Protein AF-A0A4Q2YIV8-F1 (afdb_monomer_lite)

Radius of gyration: 26.22 Å; chains: 1; bounding box: 53×19×92 Å

Structure (mmCIF, N/CA/C/O backbone):
data_AF-A0A4Q2YIV8-F1
#
_entry.id   AF-A0A4Q2YIV8-F1
#
loop_
_atom_site.group_PDB
_atom_site.id
_atom_site.type_symbol
_atom_site.label_atom_id
_atom_site.label_alt_id
_atom_site.label_comp_id
_atom_site.label_asym_id
_atom_site.label_entity_id
_atom_site.label_seq_id
_atom_site.pdbx_PDB_ins_code
_atom_site.Cartn_x
_atom_site.Cartn_y
_atom_site.Cartn_z
_atom_site.occupancy
_atom_site.B_iso_or_equiv
_atom_site.auth_seq_id
_atom_site.auth_comp_id
_atom_site.auth_asym_id
_atom_site.auth_atom_id
_atom_site.pdbx_PDB_model_num
ATOM 1 N N . MET A 1 1 ? 29.716 -1.706 -57.057 1.00 40.59 1 MET A N 1
ATOM 2 C CA . MET A 1 1 ? 29.479 -2.675 -55.965 1.00 40.59 1 MET A CA 1
ATOM 3 C C . MET A 1 1 ? 28.881 -1.911 -54.793 1.00 40.59 1 MET A C 1
ATOM 5 O O . MET A 1 1 ? 29.616 -1.246 -54.079 1.00 40.59 1 MET A O 1
ATOM 9 N N . ASN A 1 2 ? 27.553 -1.918 -54.656 1.00 43.56 2 ASN A N 1
ATOM 10 C CA . ASN A 1 2 ? 26.864 -1.261 -53.544 1.00 43.56 2 ASN A CA 1
ATOM 11 C C . ASN A 1 2 ? 26.852 -2.217 -52.352 1.00 43.56 2 ASN A C 1
ATOM 13 O O . ASN A 1 2 ? 26.088 -3.179 -52.341 1.00 43.56 2 ASN A O 1
ATOM 17 N N . ALA A 1 3 ? 27.709 -1.965 -51.366 1.00 49.66 3 ALA A N 1
ATOM 18 C CA . ALA A 1 3 ? 27.606 -2.606 -50.065 1.00 49.66 3 ALA A CA 1
ATOM 19 C C . ALA A 1 3 ? 26.386 -2.009 -49.349 1.00 49.66 3 ALA A C 1
ATOM 21 O O . A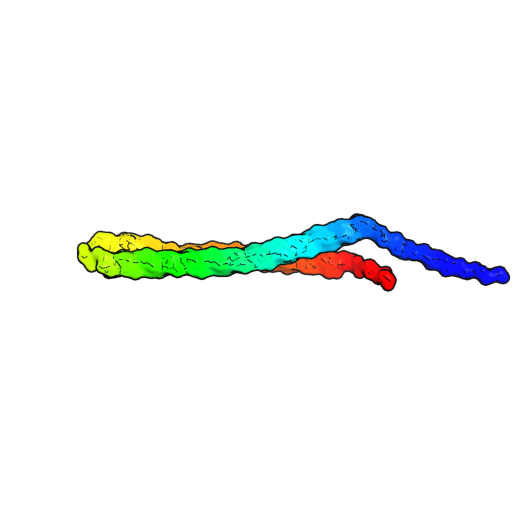LA A 1 3 ? 26.479 -0.971 -48.697 1.00 49.66 3 ALA A O 1
ATOM 22 N N . SER A 1 4 ? 25.216 -2.627 -49.518 1.00 50.97 4 SER A N 1
ATOM 23 C CA . SER A 1 4 ? 24.075 -2.356 -48.651 1.00 50.97 4 SER A CA 1
ATOM 24 C C . SER A 1 4 ? 24.472 -2.766 -47.236 1.00 50.97 4 SER A C 1
ATOM 26 O O . SER A 1 4 ? 24.599 -3.956 -46.942 1.00 50.97 4 SER A O 1
ATOM 28 N N . ILE A 1 5 ? 24.712 -1.780 -46.376 1.00 55.81 5 ILE A N 1
ATOM 29 C CA . ILE A 1 5 ? 24.863 -1.980 -44.939 1.00 55.81 5 ILE A CA 1
ATOM 30 C C . ILE A 1 5 ? 23.518 -2.519 -44.457 1.00 55.81 5 ILE A C 1
ATOM 32 O O . ILE A 1 5 ? 22.558 -1.773 -44.285 1.00 55.81 5 ILE A O 1
ATOM 36 N N . ILE A 1 6 ? 23.434 -3.839 -44.306 1.00 56.09 6 ILE A N 1
ATOM 37 C CA . ILE A 1 6 ? 22.348 -4.490 -43.589 1.00 56.09 6 ILE A CA 1
ATOM 38 C C . ILE A 1 6 ? 22.560 -4.081 -42.135 1.00 56.09 6 ILE A C 1
ATOM 40 O O . ILE A 1 6 ? 23.388 -4.658 -41.431 1.00 56.09 6 ILE A O 1
ATOM 44 N N . THR A 1 7 ? 21.871 -3.029 -41.699 1.00 50.78 7 THR A N 1
ATOM 45 C CA . THR A 1 7 ? 21.707 -2.725 -40.280 1.00 50.78 7 THR A CA 1
ATOM 46 C C . THR A 1 7 ? 21.182 -4.002 -39.631 1.00 50.78 7 THR A C 1
ATOM 48 O O . THR A 1 7 ? 20.105 -4.464 -40.018 1.00 50.78 7 THR A O 1
ATOM 51 N N . PRO A 1 8 ? 21.914 -4.639 -38.698 1.00 49.00 8 PRO A N 1
ATOM 52 C CA . PRO A 1 8 ? 21.370 -5.802 -38.029 1.00 49.00 8 PRO A CA 1
ATOM 53 C C . PRO A 1 8 ? 20.126 -5.322 -37.292 1.00 49.00 8 PRO A C 1
ATOM 55 O O . PRO A 1 8 ? 20.211 -4.427 -36.449 1.00 49.00 8 PRO A O 1
ATOM 58 N N . ALA A 1 9 ? 18.969 -5.885 -37.652 1.00 53.00 9 ALA A N 1
ATOM 59 C CA . ALA A 1 9 ? 17.739 -5.722 -36.899 1.00 53.00 9 ALA A CA 1
ATOM 60 C C . ALA A 1 9 ? 18.098 -5.930 -35.427 1.00 53.00 9 ALA A C 1
ATOM 62 O O . ALA A 1 9 ? 18.569 -7.007 -35.050 1.00 53.00 9 ALA A O 1
ATOM 63 N N . ARG A 1 10 ? 17.994 -4.859 -34.632 1.00 52.34 10 ARG A N 1
ATOM 64 C CA . ARG A 1 10 ? 18.293 -4.854 -33.201 1.00 52.34 10 ARG A CA 1
ATOM 65 C C . ARG A 1 10 ? 17.489 -5.998 -32.599 1.00 52.34 10 ARG A C 1
ATOM 67 O O . ARG A 1 10 ? 16.272 -5.884 -32.492 1.00 52.34 10 ARG A O 1
ATOM 74 N N . LYS A 1 11 ? 18.144 -7.130 -32.310 1.00 54.72 11 LYS A N 1
ATOM 75 C CA . LYS A 1 11 ? 17.476 -8.316 -31.766 1.00 54.72 11 LYS A CA 1
ATOM 76 C C . LYS A 1 11 ? 16.685 -7.848 -30.551 1.00 54.72 11 LYS A C 1
ATOM 78 O O . LYS A 1 11 ? 17.267 -7.241 -29.655 1.00 54.72 11 LYS A O 1
ATOM 83 N N . ALA A 1 12 ? 15.371 -8.067 -30.565 1.00 59.25 12 ALA A N 1
ATOM 84 C CA . ALA A 1 12 ? 14.539 -7.863 -29.392 1.00 59.25 12 ALA A CA 1
ATOM 85 C C . ALA A 1 12 ? 15.171 -8.679 -28.262 1.00 59.25 12 ALA A C 1
ATOM 87 O O . ALA A 1 12 ? 15.236 -9.903 -28.353 1.00 59.25 12 ALA A O 1
ATOM 88 N N . ASP A 1 13 ? 15.752 -7.996 -27.278 1.00 67.75 13 ASP A 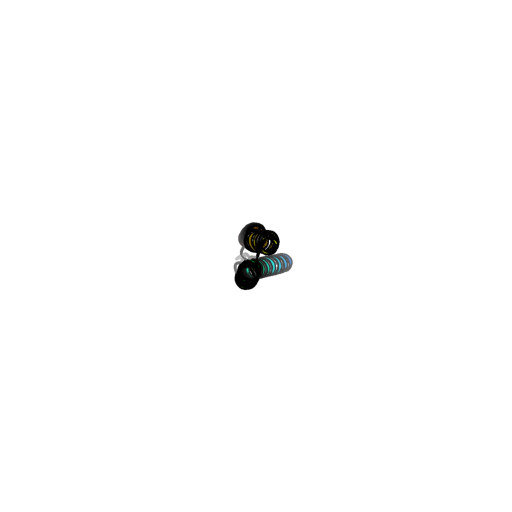N 1
ATOM 89 C CA . ASP A 1 13 ? 16.520 -8.642 -26.225 1.00 67.75 13 ASP A CA 1
ATOM 90 C C . ASP A 1 13 ? 15.511 -9.232 -25.225 1.00 67.75 13 ASP A C 1
ATOM 92 O O . ASP A 1 13 ? 14.850 -8.475 -24.503 1.00 67.75 13 ASP A O 1
ATOM 96 N N . PRO A 1 14 ? 15.312 -10.563 -25.182 1.00 75.00 14 PRO A N 1
ATOM 97 C CA . PRO A 1 14 ? 14.226 -11.171 -24.408 1.00 75.00 14 PRO A CA 1
ATOM 98 C C . PRO A 1 14 ? 14.357 -10.900 -22.900 1.00 75.00 14 PRO A C 1
ATOM 100 O O . PRO A 1 14 ? 13.370 -10.942 -22.159 1.00 75.00 14 PRO A O 1
ATOM 103 N N . GLU A 1 15 ? 15.572 -10.591 -22.448 1.00 80.31 15 GLU A N 1
ATOM 104 C CA . GLU A 1 15 ? 15.888 -10.209 -21.077 1.00 80.31 15 GLU A CA 1
ATOM 105 C C . GLU A 1 15 ? 15.393 -8.791 -20.736 1.00 80.31 15 GLU A C 1
ATOM 107 O O . GLU A 1 15 ? 14.857 -8.566 -19.647 1.00 80.31 15 GLU A O 1
ATOM 112 N N . LEU A 1 16 ? 15.467 -7.843 -21.679 1.00 76.88 16 LEU A N 1
ATOM 113 C CA . LEU A 1 16 ? 14.918 -6.493 -21.498 1.00 76.88 16 LEU A CA 1
ATOM 114 C C . LEU A 1 16 ? 13.390 -6.528 -21.361 1.00 76.88 16 LEU A C 1
ATOM 116 O O . LEU A 1 16 ? 12.833 -5.860 -20.485 1.00 76.88 16 LEU A O 1
ATOM 120 N N . ASP A 1 17 ? 12.713 -7.362 -22.153 1.00 80.00 17 ASP A N 1
ATOM 121 C CA . ASP A 1 17 ? 11.257 -7.530 -22.079 1.00 80.00 17 ASP A CA 1
ATOM 122 C C . ASP A 1 17 ? 10.809 -8.195 -20.768 1.00 80.00 17 ASP A C 1
ATOM 124 O O . ASP A 1 17 ? 9.780 -7.828 -20.187 1.00 80.00 17 ASP A O 1
ATOM 128 N N . ARG A 1 18 ? 11.585 -9.159 -20.250 1.00 83.50 18 ARG A N 1
ATOM 129 C CA . ARG A 1 18 ? 11.351 -9.738 -18.914 1.00 83.50 18 ARG A CA 1
ATOM 130 C C . ARG A 1 18 ? 11.492 -8.685 -17.817 1.00 83.50 18 ARG A C 1
ATOM 132 O O . ARG A 1 18 ? 10.587 -8.572 -16.988 1.00 83.50 18 ARG A O 1
ATOM 139 N N . ARG A 1 19 ? 12.557 -7.878 -17.849 1.00 83.25 19 ARG A N 1
ATOM 140 C CA . ARG A 1 19 ? 12.786 -6.792 -16.879 1.00 83.25 19 ARG A CA 1
ATOM 141 C C . ARG A 1 19 ? 11.680 -5.740 -16.930 1.00 83.25 19 ARG A C 1
ATOM 143 O O . ARG A 1 19 ? 11.165 -5.356 -15.883 1.00 83.25 19 ARG A O 1
ATOM 150 N N . ARG A 1 20 ? 11.227 -5.338 -18.122 1.00 82.44 20 ARG A N 1
ATOM 151 C CA . ARG A 1 20 ? 10.081 -4.424 -18.275 1.00 82.44 20 ARG A CA 1
ATOM 152 C C . ARG A 1 20 ? 8.809 -4.964 -17.633 1.00 82.44 20 ARG A C 1
ATOM 154 O O . ARG A 1 20 ? 8.162 -4.244 -16.876 1.00 82.44 20 ARG A O 1
ATOM 161 N N . ARG A 1 21 ? 8.455 -6.226 -17.906 1.00 86.44 21 ARG A N 1
ATOM 162 C CA . ARG A 1 21 ? 7.267 -6.862 -17.308 1.00 86.44 21 ARG A CA 1
ATOM 163 C C . ARG A 1 21 ? 7.372 -6.964 -15.788 1.00 86.44 21 ARG A C 1
ATOM 165 O O . ARG A 1 21 ? 6.366 -6.778 -15.110 1.00 86.44 21 ARG A O 1
ATOM 172 N N . PHE A 1 22 ? 8.564 -7.236 -15.259 1.00 89.81 22 PHE A N 1
ATOM 173 C CA . PHE A 1 22 ? 8.809 -7.248 -13.818 1.00 89.81 22 PHE A CA 1
ATOM 174 C C . PHE A 1 22 ? 8.533 -5.877 -13.188 1.00 89.81 22 PHE A C 1
ATOM 176 O O . PHE A 1 22 ? 7.724 -5.784 -12.266 1.00 89.81 22 PHE A O 1
ATOM 183 N N . TRP A 1 23 ? 9.126 -4.807 -13.724 1.00 87.00 23 TRP A N 1
ATOM 184 C CA . TRP A 1 23 ? 8.931 -3.461 -13.180 1.00 87.00 23 TRP A CA 1
ATOM 185 C C . TRP A 1 23 ? 7.493 -2.963 -13.330 1.00 87.00 23 TRP A C 1
ATOM 187 O O . TRP A 1 23 ? 6.967 -2.373 -12.394 1.00 87.00 23 TRP A O 1
ATOM 197 N N . LEU A 1 24 ? 6.817 -3.272 -14.441 1.00 86.50 24 LEU A N 1
ATOM 198 C CA . LEU A 1 24 ? 5.386 -2.984 -14.598 1.00 86.50 24 LEU A CA 1
ATOM 199 C C . LEU A 1 24 ? 4.540 -3.680 -13.528 1.00 86.50 24 LEU A C 1
ATOM 201 O O . LEU A 1 24 ? 3.700 -3.038 -12.903 1.00 86.50 24 LEU A O 1
ATOM 205 N N . ARG A 1 25 ? 4.788 -4.970 -13.266 1.00 90.69 25 ARG A N 1
ATOM 206 C CA . ARG A 1 25 ? 4.101 -5.699 -12.187 1.00 90.69 25 ARG A CA 1
ATOM 207 C C . ARG A 1 25 ? 4.409 -5.105 -10.814 1.00 90.69 25 ARG A C 1
ATOM 209 O O . ARG A 1 25 ? 3.501 -5.010 -9.994 1.00 90.69 25 ARG A O 1
ATOM 216 N N . SER A 1 26 ? 5.652 -4.681 -10.579 1.00 88.38 26 SER A N 1
ATOM 217 C CA . SER A 1 26 ? 6.056 -3.999 -9.343 1.00 88.38 26 SER A CA 1
ATOM 218 C C . SER A 1 26 ? 5.281 -2.690 -9.151 1.00 88.38 26 SER A C 1
ATOM 220 O O . SER A 1 26 ? 4.691 -2.485 -8.096 1.00 88.38 26 SER A O 1
ATOM 222 N N . ILE A 1 27 ? 5.180 -1.861 -10.199 1.00 88.56 27 ILE A N 1
ATOM 223 C CA . ILE A 1 27 ? 4.389 -0.618 -10.205 1.00 88.56 27 ILE A CA 1
ATOM 224 C C . ILE A 1 27 ? 2.916 -0.909 -9.890 1.00 88.56 27 ILE A C 1
ATOM 226 O O . ILE A 1 27 ? 2.343 -0.281 -9.001 1.00 88.56 27 ILE A O 1
ATOM 230 N N . SER A 1 28 ? 2.305 -1.889 -10.567 1.00 87.44 28 SER A N 1
ATOM 231 C CA . SER A 1 28 ? 0.909 -2.269 -10.309 1.00 87.44 28 SER A CA 1
ATOM 232 C C . SER A 1 28 ? 0.696 -2.765 -8.876 1.00 87.44 28 SER A C 1
ATOM 234 O O . SER A 1 28 ? -0.298 -2.404 -8.249 1.00 87.44 28 SER A O 1
ATOM 236 N N . CYS A 1 29 ? 1.637 -3.547 -8.339 1.00 87.38 29 CYS A N 1
ATOM 237 C CA . CYS A 1 29 ? 1.591 -4.028 -6.961 1.00 87.38 29 CYS A CA 1
ATOM 238 C C . CYS A 1 29 ? 1.674 -2.866 -5.960 1.00 87.38 29 CYS A C 1
ATOM 240 O O . CYS A 1 29 ? 0.879 -2.806 -5.025 1.00 87.38 29 CYS A O 1
ATOM 242 N N . SER A 1 30 ? 2.558 -1.892 -6.193 1.00 88.06 30 SER A N 1
ATOM 243 C CA . SER A 1 30 ? 2.651 -0.684 -5.366 1.00 88.06 30 SER A CA 1
ATOM 244 C C . SER A 1 30 ? 1.388 0.168 -5.406 1.00 88.06 30 SER A C 1
ATOM 246 O O . SER A 1 30 ? 0.943 0.628 -4.358 1.00 88.06 30 SER A O 1
ATOM 248 N N . CYS A 1 31 ? 0.781 0.356 -6.581 1.00 86.88 31 CYS A N 1
ATOM 249 C CA . CYS A 1 31 ? -0.503 1.050 -6.698 1.00 86.88 31 CYS A CA 1
ATOM 250 C C . CYS A 1 31 ? -1.609 0.331 -5.913 1.00 86.88 31 CYS A C 1
ATOM 252 O O . CYS A 1 31 ? -2.369 0.979 -5.195 1.00 86.88 31 CYS A O 1
ATOM 254 N N . GLY A 1 32 ? -1.671 -1.001 -6.003 1.00 86.62 32 GLY A N 1
ATOM 255 C CA . GLY A 1 32 ? -2.596 -1.803 -5.202 1.00 86.62 32 GLY A CA 1
ATOM 256 C C . GLY A 1 32 ? -2.335 -1.659 -3.700 1.00 86.62 32 GLY A C 1
ATOM 257 O O . GLY A 1 32 ? -3.268 -1.434 -2.934 1.00 86.62 32 GLY A O 1
ATOM 258 N N . GLY A 1 33 ? -1.068 -1.706 -3.286 1.00 85.31 33 GLY A N 1
ATOM 259 C CA . GLY A 1 33 ? -0.657 -1.520 -1.894 1.00 85.31 33 GLY A CA 1
ATOM 260 C C . GLY A 1 33 ? -1.066 -0.161 -1.325 1.00 85.31 33 GLY A C 1
ATOM 261 O O . GLY A 1 33 ? -1.603 -0.119 -0.223 1.00 85.31 33 GLY A O 1
ATOM 262 N N . LEU A 1 34 ? -0.895 0.921 -2.095 1.00 87.56 34 LEU A N 1
ATOM 263 C CA . LEU A 1 34 ? -1.316 2.280 -1.722 1.00 87.56 34 LEU A CA 1
ATOM 264 C C . LEU A 1 34 ? -2.835 2.397 -1.525 1.00 87.56 34 LEU A C 1
ATOM 266 O O . LEU A 1 34 ? -3.297 3.061 -0.596 1.00 87.56 34 LEU A O 1
ATOM 270 N N . LEU A 1 35 ? -3.621 1.744 -2.386 1.00 88.25 35 LEU A N 1
ATOM 271 C CA . LEU A 1 35 ? -5.079 1.707 -2.243 1.00 88.25 35 LEU A CA 1
ATOM 272 C C . LEU A 1 35 ? -5.489 0.937 -0.983 1.00 88.25 35 LEU A C 1
ATOM 274 O O . LEU A 1 35 ? -6.303 1.422 -0.197 1.00 88.25 35 LEU A O 1
ATOM 278 N N . VAL A 1 36 ? -4.900 -0.2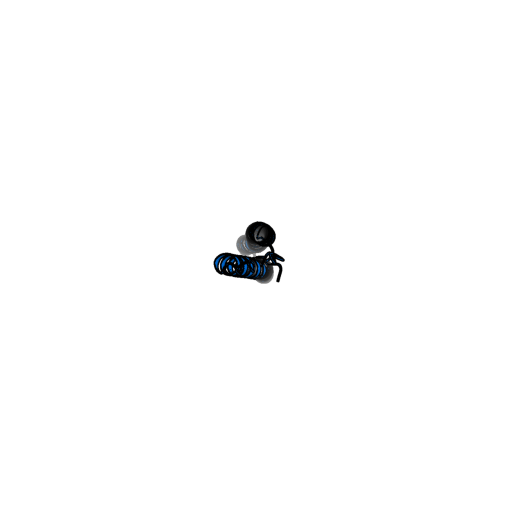40 -0.760 1.00 88.56 36 VAL A N 1
ATOM 279 C CA . VAL A 1 36 ? -5.218 -1.085 0.399 1.00 88.56 36 VAL A CA 1
ATOM 280 C C . VAL A 1 36 ? -4.804 -0.414 1.710 1.00 88.56 36 VAL A C 1
ATOM 282 O O . VAL A 1 36 ? -5.582 -0.437 2.662 1.00 88.56 36 VAL A O 1
ATOM 285 N N . SER A 1 37 ? -3.636 0.232 1.780 1.00 84.88 37 SER A N 1
ATOM 286 C CA . SER A 1 37 ? -3.211 0.957 2.985 1.00 84.88 37 SER A CA 1
ATOM 287 C C . SER A 1 37 ? -4.149 2.117 3.316 1.00 84.88 37 SER A C 1
ATOM 289 O O . SER A 1 37 ? -4.501 2.295 4.483 1.00 84.88 37 SER A O 1
ATOM 291 N N . GLY A 1 38 ? -4.615 2.856 2.303 1.00 82.12 38 GLY A N 1
ATOM 292 C CA . GLY A 1 38 ? -5.635 3.892 2.477 1.00 82.12 38 GLY A CA 1
ATOM 293 C C . GLY A 1 38 ? -6.936 3.334 3.062 1.00 82.12 38 GLY A C 1
ATOM 294 O O . GLY A 1 38 ? -7.461 3.880 4.033 1.00 82.12 38 GLY A O 1
ATOM 295 N N . LEU A 1 39 ? -7.413 2.201 2.537 1.00 87.81 39 LEU A N 1
ATOM 296 C CA . LEU A 1 39 ? -8.604 1.526 3.061 1.00 87.81 39 LEU A CA 1
ATOM 297 C C . LEU A 1 39 ? -8.411 1.053 4.506 1.00 87.81 39 LEU A C 1
ATOM 299 O O . LEU A 1 39 ? -9.290 1.283 5.331 1.00 87.81 39 LEU A O 1
ATOM 303 N N . ILE A 1 40 ? -7.265 0.453 4.845 1.00 86.38 40 ILE A N 1
ATOM 304 C CA . ILE A 1 40 ? -6.958 0.022 6.220 1.00 86.38 40 ILE A CA 1
ATOM 305 C C . ILE A 1 40 ? -7.020 1.209 7.190 1.00 86.38 40 ILE A C 1
ATOM 307 O O . ILE A 1 40 ? -7.582 1.081 8.278 1.00 86.38 40 ILE A O 1
ATOM 311 N N . GLY A 1 41 ? -6.488 2.369 6.791 1.00 83.31 41 GLY A N 1
ATOM 312 C CA . GLY A 1 41 ? -6.557 3.593 7.587 1.00 83.31 41 GLY A CA 1
ATOM 313 C C . GLY A 1 41 ? -7.995 4.048 7.844 1.00 83.31 41 GLY A C 1
ATOM 314 O O . GLY A 1 41 ? -8.349 4.305 8.992 1.00 83.31 41 GLY A O 1
ATOM 315 N N . ILE A 1 42 ? -8.829 4.098 6.800 1.00 85.38 42 ILE A N 1
ATOM 316 C CA . ILE A 1 42 ? -10.237 4.526 6.896 1.00 85.38 42 ILE A CA 1
ATOM 317 C C . ILE A 1 42 ? -11.068 3.533 7.719 1.00 85.38 42 ILE A C 1
ATOM 319 O O . ILE A 1 42 ? -11.795 3.930 8.625 1.00 85.38 42 ILE A O 1
ATOM 323 N N . PHE A 1 43 ? -10.959 2.231 7.450 1.00 87.56 43 PHE A N 1
ATOM 324 C CA . PHE A 1 43 ? -11.710 1.226 8.206 1.00 87.56 43 PHE A CA 1
ATOM 325 C C . PHE A 1 43 ? -11.277 1.174 9.674 1.00 87.56 43 PHE A C 1
ATOM 327 O O . PHE A 1 43 ? -12.122 1.049 10.562 1.00 87.56 43 PHE A O 1
ATOM 334 N N . GLY A 1 44 ? -9.977 1.311 9.943 1.00 83.81 44 GLY A N 1
ATOM 335 C CA . GLY A 1 44 ? -9.445 1.344 11.301 1.00 83.81 44 GLY A CA 1
ATOM 336 C C . GLY A 1 44 ? -9.932 2.552 12.105 1.00 83.81 44 GLY A C 1
ATOM 337 O O . GLY A 1 44 ? -10.308 2.396 13.267 1.00 83.81 44 GLY A O 1
ATOM 338 N N . THR A 1 45 ? -10.000 3.741 11.492 1.00 83.38 45 THR A N 1
ATOM 339 C CA . THR A 1 45 ? -10.571 4.924 12.159 1.00 83.38 45 THR A CA 1
ATOM 340 C C . THR A 1 45 ? -12.065 4.800 12.368 1.00 83.38 45 THR A C 1
ATOM 342 O O . THR A 1 45 ? -12.530 5.104 13.462 1.00 83.38 45 THR A O 1
ATOM 345 N N . MET A 1 46 ? -12.818 4.323 11.372 1.00 86.25 46 MET A N 1
ATOM 346 C CA . MET A 1 46 ? -14.261 4.113 11.513 1.00 86.25 46 MET A CA 1
ATOM 347 C C . MET A 1 46 ? -14.574 3.153 12.660 1.00 86.25 46 MET A C 1
ATOM 349 O O . MET A 1 46 ? -15.441 3.457 13.478 1.00 86.25 46 MET A O 1
ATOM 353 N N . LYS A 1 47 ? -13.830 2.046 12.771 1.00 84.50 47 LYS A N 1
ATOM 354 C CA . LYS A 1 47 ? -13.970 1.111 13.891 1.00 84.50 47 LYS A CA 1
ATOM 355 C C . LYS A 1 47 ? -13.645 1.776 15.231 1.00 84.50 47 LYS A C 1
ATOM 357 O O . LYS A 1 47 ? -14.440 1.682 16.157 1.00 84.50 47 LYS A O 1
ATOM 362 N N . GLY A 1 48 ? -12.533 2.507 15.320 1.00 82.38 48 GLY A N 1
ATOM 363 C CA . GLY A 1 48 ? -12.173 3.225 16.546 1.00 82.38 48 GLY A CA 1
ATOM 364 C C . GLY A 1 48 ? -13.220 4.267 16.961 1.00 82.38 48 GLY A C 1
ATOM 365 O O . GLY A 1 48 ? -13.519 4.403 18.144 1.00 82.38 48 GLY A O 1
ATOM 366 N N . VAL A 1 49 ? -13.833 4.965 15.998 1.00 83.81 49 VAL A N 1
ATOM 367 C CA . VAL A 1 49 ? -14.928 5.918 16.248 1.00 83.81 49 VAL A CA 1
ATOM 368 C C . VAL A 1 49 ? -16.199 5.205 16.718 1.00 83.81 49 VAL A C 1
ATOM 370 O O . VAL A 1 49 ? -16.868 5.708 17.618 1.00 83.81 49 VAL A O 1
ATOM 373 N N . GLN A 1 50 ? -16.530 4.040 16.155 1.00 85.62 50 GLN A N 1
ATOM 374 C CA . GLN A 1 50 ? -17.659 3.223 16.616 1.00 85.62 50 GLN A CA 1
ATOM 375 C C . GLN A 1 50 ? -17.451 2.738 18.054 1.00 85.62 50 GLN A C 1
ATOM 377 O O . GLN A 1 50 ? -18.343 2.913 18.882 1.00 85.62 50 GLN A O 1
ATOM 382 N N . ASP A 1 51 ? -16.268 2.208 18.365 1.00 80.94 51 ASP A N 1
ATOM 383 C CA . ASP A 1 51 ? -15.914 1.752 19.713 1.00 80.94 51 ASP A CA 1
ATOM 384 C C . ASP A 1 51 ? -15.964 2.919 20.714 1.00 80.94 51 ASP A C 1
ATOM 386 O O . ASP A 1 51 ? -16.503 2.784 21.813 1.00 80.94 51 ASP A O 1
ATOM 390 N N . LEU A 1 52 ? -15.488 4.102 20.306 1.00 79.75 52 LEU A N 1
ATOM 391 C CA . LEU A 1 52 ? -15.568 5.322 21.107 1.00 79.75 52 LEU A CA 1
ATOM 392 C C . LEU A 1 52 ? -17.022 5.743 21.362 1.00 79.75 52 LEU A C 1
ATOM 394 O O . LEU A 1 52 ? -17.369 6.107 22.484 1.00 79.75 52 LEU A O 1
ATOM 398 N N . HIS A 1 53 ? -17.880 5.692 20.341 1.00 81.75 53 HIS A N 1
ATOM 399 C CA . HIS A 1 53 ? -19.293 6.040 20.479 1.00 81.75 53 HIS A CA 1
ATOM 400 C C . HIS A 1 53 ? -20.023 5.073 21.420 1.00 81.75 53 HIS A C 1
ATOM 402 O O . HIS A 1 53 ? -20.779 5.518 22.284 1.00 81.75 53 HIS A O 1
ATOM 408 N N . LEU A 1 54 ? -19.744 3.770 21.309 1.00 78.69 54 LEU A N 1
ATOM 409 C CA . LEU A 1 54 ? -20.291 2.746 22.199 1.00 78.69 54 LEU A CA 1
ATOM 410 C C . LEU A 1 54 ? -19.833 2.952 23.648 1.00 78.69 54 LEU A C 1
ATOM 412 O O . LEU A 1 54 ? -20.674 2.958 24.547 1.00 78.69 54 LEU A O 1
ATOM 416 N N . ALA A 1 55 ? -18.541 3.206 23.870 1.00 73.44 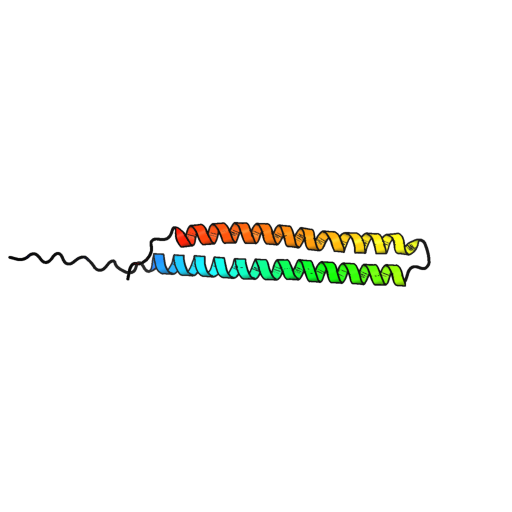55 ALA A N 1
ATOM 417 C CA . ALA A 1 55 ? -17.994 3.489 25.198 1.00 73.44 55 ALA A CA 1
ATOM 418 C C . ALA A 1 55 ? -18.644 4.732 25.835 1.00 73.44 55 ALA A C 1
ATOM 420 O O . ALA A 1 55 ? -19.009 4.711 27.008 1.00 73.44 55 ALA A O 1
ATOM 421 N N . ILE A 1 56 ? -18.861 5.798 25.053 1.00 75.44 56 ILE A N 1
ATOM 422 C CA . ILE A 1 56 ? -19.557 7.016 25.507 1.00 75.44 56 ILE A CA 1
ATOM 423 C C . ILE A 1 56 ? -21.041 6.753 25.790 1.00 75.44 56 ILE A C 1
ATOM 425 O O . ILE A 1 56 ? -21.579 7.286 26.757 1.00 75.44 56 ILE A O 1
ATOM 429 N N . SER A 1 57 ? -21.710 5.927 24.986 1.00 72.81 57 SER A N 1
ATOM 430 C CA . SER A 1 57 ? -23.128 5.601 25.193 1.00 72.81 57 SER A CA 1
ATOM 431 C C . SER A 1 57 ? -23.378 4.688 26.401 1.00 72.81 57 SER A C 1
ATOM 433 O O . SER A 1 57 ? -24.427 4.788 27.030 1.00 72.81 57 SER A O 1
ATOM 435 N N . ASN A 1 58 ? -22.403 3.846 26.759 1.00 69.75 58 ASN A N 1
ATOM 436 C CA . ASN A 1 58 ? -22.473 2.920 27.895 1.00 69.75 58 ASN A CA 1
ATOM 437 C C . ASN A 1 58 ? -21.932 3.519 29.206 1.00 69.75 58 ASN A C 1
ATOM 439 O O . ASN A 1 58 ? -21.879 2.841 30.234 1.00 69.75 58 ASN A O 1
ATOM 443 N N . LEU A 1 59 ? -21.514 4.786 29.192 1.00 61.56 59 LEU A N 1
ATOM 444 C CA . LEU A 1 59 ? -20.834 5.433 30.307 1.00 61.56 59 LEU A CA 1
ATOM 445 C C . LEU A 1 59 ? -21.809 5.813 31.440 1.00 61.56 59 LEU A C 1
ATOM 447 O O . LEU A 1 59 ? -22.298 6.937 31.526 1.00 61.56 59 LEU A O 1
ATOM 451 N N . SER A 1 60 ? -22.018 4.884 32.377 1.00 51.91 60 SER A N 1
ATOM 452 C CA . SER A 1 60 ? -22.408 5.178 33.763 1.00 51.91 60 SER A CA 1
ATOM 453 C C . SER A 1 60 ? -21.184 5.030 34.687 1.00 51.91 60 SER A C 1
ATOM 455 O O . SER A 1 60 ? -20.909 3.946 35.195 1.00 51.91 60 SER A O 1
ATOM 457 N N . GLY A 1 61 ? -20.423 6.109 34.912 1.00 56.88 61 GLY A N 1
ATOM 458 C CA . GLY A 1 61 ? -19.362 6.169 35.939 1.00 56.88 61 GLY A CA 1
ATOM 459 C C . GLY A 1 61 ? -17.907 5.970 35.469 1.00 56.88 61 GLY A C 1
ATOM 460 O O . GLY A 1 61 ? -17.629 5.799 34.286 1.00 56.88 61 GLY A O 1
ATOM 461 N N . GLN A 1 62 ? -16.958 6.031 36.424 1.00 56.78 62 GLN A N 1
ATOM 462 C CA . GLN A 1 62 ? -15.488 6.095 36.225 1.00 56.78 62 GLN A CA 1
ATOM 463 C C . GLN A 1 62 ? -14.889 5.029 35.277 1.00 56.78 62 GLN A C 1
ATOM 465 O O . GLN A 1 62 ? -13.829 5.264 34.688 1.00 56.78 62 GLN A O 1
ATOM 470 N N . SER A 1 63 ? -15.570 3.895 35.090 1.00 56.56 63 SER A N 1
ATOM 471 C CA . SER A 1 63 ? -15.152 2.750 34.272 1.00 56.56 63 SER A CA 1
ATOM 472 C C . SER A 1 63 ? -14.953 3.070 32.786 1.00 56.56 63 SER A C 1
ATOM 474 O O . SER A 1 63 ? -14.068 2.498 32.157 1.00 56.56 63 SER A O 1
ATOM 476 N N . GLY A 1 64 ? -15.709 4.010 32.209 1.00 58.81 64 GLY A N 1
ATOM 477 C CA . GLY A 1 64 ? -15.589 4.281 30.770 1.00 58.81 64 GLY A CA 1
ATOM 478 C C . GLY A 1 64 ? -14.431 5.203 30.382 1.00 58.81 64 GLY A C 1
ATOM 479 O O . GLY A 1 64 ? -14.158 5.367 29.198 1.00 58.81 64 GLY A O 1
ATOM 480 N N . SER A 1 65 ? -13.683 5.760 31.342 1.00 65.00 65 SER A N 1
ATOM 481 C CA . SER A 1 65 ? -12.453 6.509 31.027 1.00 65.00 65 SER A CA 1
ATOM 482 C C . SER A 1 65 ? -11.371 5.627 30.381 1.00 65.00 65 SER A C 1
ATOM 484 O O . SER A 1 65 ? -10.668 6.074 29.472 1.00 65.00 65 SER A O 1
ATOM 486 N N . ALA A 1 66 ? -11.270 4.359 30.798 1.00 67.62 66 ALA A N 1
ATOM 487 C CA . ALA A 1 66 ? -10.315 3.398 30.249 1.00 67.62 66 ALA A CA 1
ATOM 488 C C . ALA A 1 66 ? -10.706 2.936 28.834 1.00 67.62 66 ALA A C 1
ATOM 490 O O . ALA A 1 66 ? -9.852 2.875 27.948 1.00 67.62 66 ALA A O 1
ATOM 491 N N . GLU A 1 67 ? -11.995 2.682 28.596 1.00 68.62 67 GLU A N 1
ATOM 492 C CA . GLU A 1 67 ? -12.518 2.284 27.281 1.00 68.62 67 GLU A CA 1
ATOM 493 C C . GLU A 1 67 ? -12.418 3.423 26.257 1.00 68.62 67 GLU A C 1
ATOM 495 O O . GLU A 1 67 ? -11.963 3.215 25.131 1.00 68.62 67 GLU A O 1
ATOM 500 N N . VAL A 1 68 ? -12.729 4.655 26.672 1.00 70.81 68 VAL A N 1
ATOM 501 C CA . VAL A 1 68 ? -12.549 5.862 25.850 1.00 70.81 68 VAL A CA 1
ATOM 502 C C . VAL A 1 68 ? -11.073 6.086 25.499 1.00 70.81 68 VAL A C 1
ATOM 504 O O . VAL A 1 68 ? -10.756 6.442 24.362 1.00 70.81 68 VAL A O 1
ATOM 507 N N . SER A 1 69 ? -10.155 5.850 26.441 1.00 73.75 69 SER A N 1
ATOM 508 C CA . SER A 1 69 ? -8.710 5.953 26.195 1.00 73.75 69 SER A CA 1
ATOM 509 C C . SER A 1 69 ? -8.227 4.921 25.166 1.00 73.75 69 SER A C 1
ATOM 511 O O . SER A 1 69 ? -7.515 5.275 24.221 1.00 73.75 69 SER A O 1
ATOM 513 N N . ALA A 1 70 ? -8.672 3.666 25.286 1.00 74.19 70 ALA A N 1
ATOM 514 C CA . ALA A 1 70 ? -8.328 2.599 24.346 1.00 74.19 70 ALA A CA 1
ATOM 515 C C . ALA A 1 70 ? -8.872 2.868 22.930 1.00 74.19 70 ALA A C 1
ATOM 517 O O . ALA A 1 70 ? -8.131 2.741 21.952 1.00 74.19 70 ALA A O 1
ATOM 518 N N . ALA A 1 71 ? -10.126 3.313 22.812 1.00 72.75 71 ALA A N 1
ATOM 519 C CA . ALA A 1 71 ? -10.726 3.674 21.527 1.00 72.75 71 ALA A CA 1
ATOM 520 C C . ALA A 1 71 ? -10.063 4.917 20.898 1.00 72.75 71 ALA A C 1
ATOM 522 O O . ALA A 1 71 ? -9.840 4.987 19.691 1.00 72.75 71 ALA A O 1
ATOM 523 N N . SER A 1 72 ? -9.656 5.894 21.709 1.00 77.88 72 SER A N 1
ATOM 524 C CA . SER A 1 72 ? -8.901 7.058 21.224 1.00 77.88 72 SER A CA 1
ATOM 525 C C . SER A 1 72 ? -7.512 6.671 20.693 1.00 77.88 72 SER A C 1
ATOM 527 O O . SER A 1 72 ? -7.046 7.212 19.684 1.00 77.88 72 SER A O 1
ATOM 529 N N . ALA A 1 73 ? -6.856 5.692 21.324 1.00 77.88 73 ALA A N 1
ATOM 530 C CA . ALA A 1 73 ? -5.575 5.170 20.860 1.00 77.88 73 ALA A CA 1
ATOM 531 C C . ALA A 1 73 ? -5.696 4.456 19.502 1.00 77.88 73 ALA A C 1
ATOM 533 O O . ALA A 1 73 ? -4.859 4.682 18.623 1.00 77.88 73 ALA A O 1
ATOM 534 N N . THR A 1 74 ? -6.747 3.658 19.282 1.00 77.19 74 THR A N 1
ATOM 535 C CA . THR A 1 74 ? -6.968 2.975 17.994 1.00 77.19 74 THR A CA 1
ATOM 536 C C . THR A 1 74 ? -7.253 3.964 16.863 1.00 77.19 74 THR A C 1
ATOM 538 O O . THR A 1 74 ? -6.659 3.833 15.789 1.00 77.19 74 THR A O 1
ATOM 541 N N . ILE A 1 75 ? -8.045 5.017 17.114 1.00 79.75 75 ILE A N 1
ATOM 542 C CA . ILE A 1 75 ? -8.313 6.096 16.140 1.00 79.75 75 ILE A CA 1
ATOM 543 C C . ILE A 1 75 ? -7.017 6.756 15.646 1.00 79.75 75 ILE A C 1
ATOM 545 O O . ILE A 1 75 ? -6.950 7.181 14.497 1.00 79.75 75 ILE A O 1
ATOM 549 N N . ARG A 1 76 ? -5.977 6.840 16.482 1.00 81.62 76 ARG A N 1
ATOM 550 C CA . ARG A 1 76 ? -4.683 7.445 16.111 1.00 81.62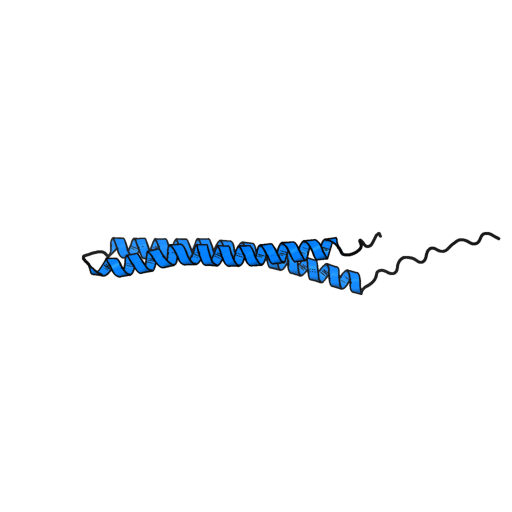 76 ARG A CA 1
ATOM 551 C C . ARG A 1 76 ? -3.716 6.444 15.488 1.00 81.62 76 ARG A C 1
ATOM 553 O O . ARG A 1 76 ? -2.974 6.795 14.571 1.00 81.62 76 ARG A O 1
ATOM 560 N N . PHE A 1 77 ? -3.730 5.204 15.966 1.00 84.56 77 PHE A N 1
ATOM 561 C CA . PHE A 1 77 ? -2.793 4.174 15.533 1.00 84.56 77 PHE A CA 1
ATOM 562 C C . PHE A 1 77 ? -3.021 3.747 14.078 1.00 84.56 77 PHE A C 1
ATOM 564 O O . PHE A 1 77 ? -2.065 3.678 13.305 1.00 84.56 77 PHE A O 1
ATOM 571 N N . TYR A 1 78 ? -4.273 3.506 13.674 1.00 81.88 78 TYR A N 1
ATOM 572 C CA . TYR A 1 78 ? -4.574 3.028 12.320 1.00 81.88 78 TYR A CA 1
ATOM 573 C C . TYR A 1 78 ? -4.195 4.029 11.211 1.00 81.88 78 TYR A C 1
ATOM 575 O O . TYR A 1 78 ? -3.546 3.605 10.252 1.00 81.88 78 TYR A O 1
ATOM 583 N N . PRO A 1 79 ? -4.485 5.342 11.322 1.00 81.12 79 PRO A N 1
ATOM 584 C CA . PRO A 1 79 ? -3.974 6.350 10.391 1.00 81.12 79 PRO A CA 1
ATOM 585 C C . PRO A 1 79 ? -2.457 6.410 10.342 1.00 81.12 79 PRO A C 1
ATOM 587 O O . PRO A 1 79 ? -1.886 6.522 9.259 1.00 81.12 79 PRO A O 1
ATOM 590 N N . MET A 1 80 ? -1.794 6.329 11.498 1.00 87.12 80 MET A N 1
ATOM 591 C CA . MET A 1 80 ? -0.337 6.394 11.565 1.00 87.12 80 MET A CA 1
ATOM 592 C C . MET A 1 80 ? 0.288 5.196 10.845 1.00 87.12 80 MET A C 1
ATOM 594 O O . MET A 1 80 ? 1.160 5.372 9.994 1.00 87.12 80 MET A O 1
ATOM 598 N N . LEU A 1 81 ? -0.223 3.990 11.103 1.00 87.50 81 LEU A N 1
ATOM 599 C CA . LEU A 1 81 ? 0.201 2.770 10.421 1.00 87.50 81 LEU A CA 1
ATOM 600 C C . LEU A 1 81 ? -0.068 2.843 8.911 1.00 87.50 81 LEU A C 1
ATOM 602 O O . LEU A 1 81 ? 0.825 2.559 8.113 1.00 87.50 81 LEU A O 1
ATOM 606 N N . ALA A 1 82 ? -1.268 3.270 8.512 1.00 86.12 82 ALA A N 1
ATOM 607 C CA . ALA A 1 82 ? -1.631 3.445 7.108 1.00 86.12 82 ALA A CA 1
ATOM 608 C C . ALA A 1 82 ? -0.711 4.446 6.395 1.00 86.12 82 ALA A C 1
ATOM 610 O O . ALA A 1 82 ? -0.298 4.202 5.264 1.00 86.12 82 ALA A O 1
ATOM 611 N N . THR A 1 83 ? -0.331 5.534 7.071 1.00 85.94 83 THR A N 1
ATOM 612 C CA . THR A 1 83 ? 0.580 6.555 6.535 1.00 85.94 83 THR A CA 1
ATOM 613 C C . THR A 1 83 ? 1.987 5.997 6.333 1.00 85.94 83 THR A C 1
ATOM 615 O O . THR A 1 83 ? 2.581 6.215 5.278 1.00 85.94 83 THR A O 1
ATOM 618 N N . ILE A 1 84 ? 2.506 5.227 7.296 1.00 89.81 84 ILE A N 1
ATOM 619 C CA . ILE A 1 84 ? 3.821 4.575 7.186 1.00 89.81 84 ILE A CA 1
ATOM 620 C C . ILE A 1 84 ? 3.831 3.586 6.014 1.00 89.81 84 ILE A C 1
ATOM 622 O O . ILE A 1 84 ? 4.742 3.617 5.186 1.00 89.81 84 ILE A O 1
ATOM 626 N N . LEU A 1 85 ? 2.797 2.747 5.901 1.00 87.94 85 LEU A N 1
ATOM 627 C CA . LEU A 1 85 ? 2.661 1.801 4.790 1.00 87.94 85 LEU A CA 1
ATOM 628 C C . LEU A 1 85 ? 2.547 2.522 3.440 1.00 87.94 85 LEU A C 1
ATOM 630 O O . LEU A 1 85 ? 3.210 2.124 2.481 1.00 87.94 85 LEU A O 1
ATOM 634 N N . CYS A 1 86 ? 1.782 3.616 3.378 1.00 88.50 86 CYS A N 1
ATOM 635 C CA . CYS A 1 86 ? 1.700 4.468 2.193 1.00 88.50 86 CYS A CA 1
ATOM 636 C C . CYS A 1 86 ? 3.065 5.044 1.808 1.00 88.50 86 CYS A C 1
ATOM 638 O O . CYS A 1 86 ? 3.433 5.003 0.637 1.00 88.50 86 CYS A O 1
ATOM 640 N N . ALA A 1 87 ? 3.835 5.554 2.771 1.00 88.31 87 ALA A N 1
ATOM 641 C CA . ALA A 1 87 ? 5.150 6.129 2.508 1.00 88.31 87 ALA A CA 1
ATOM 642 C C . ALA A 1 87 ? 6.122 5.083 1.936 1.00 88.31 87 ALA A C 1
ATOM 644 O O . ALA A 1 87 ? 6.791 5.346 0.936 1.00 88.31 87 ALA A O 1
ATOM 645 N N . ILE A 1 88 ? 6.149 3.875 2.508 1.00 90.56 88 ILE A N 1
ATOM 646 C CA . ILE A 1 88 ? 6.976 2.766 2.007 1.00 90.56 88 ILE A CA 1
ATOM 647 C C . ILE A 1 88 ? 6.545 2.370 0.589 1.00 90.56 88 ILE A C 1
ATOM 649 O O . ILE A 1 88 ? 7.387 2.240 -0.303 1.00 90.56 88 ILE A O 1
ATOM 653 N N . ALA A 1 89 ? 5.239 2.220 0.355 1.00 87.75 89 ALA A N 1
ATOM 654 C CA . ALA A 1 89 ? 4.712 1.863 -0.958 1.00 87.75 89 ALA A CA 1
ATOM 655 C C . ALA A 1 89 ? 4.991 2.951 -2.010 1.00 87.75 89 ALA A C 1
ATOM 657 O O . ALA A 1 89 ? 5.335 2.621 -3.145 1.00 87.75 89 ALA A O 1
ATOM 658 N N . ALA A 1 90 ? 4.918 4.232 -1.638 1.00 86.31 90 ALA A N 1
ATOM 659 C CA . ALA A 1 90 ? 5.238 5.362 -2.509 1.00 86.31 90 ALA A CA 1
ATOM 660 C C . ALA A 1 90 ? 6.738 5.431 -2.845 1.00 86.31 90 ALA A C 1
ATOM 662 O O . ALA A 1 90 ? 7.101 5.661 -4.002 1.00 86.31 90 ALA A O 1
ATOM 663 N N . LEU A 1 91 ? 7.618 5.174 -1.871 1.00 92.25 91 LEU A N 1
ATOM 664 C CA . LEU A 1 91 ? 9.062 5.069 -2.107 1.00 92.25 91 LEU A CA 1
ATOM 665 C C . LEU A 1 91 ? 9.374 3.922 -3.075 1.00 92.25 91 LEU A C 1
ATOM 667 O O . LEU A 1 91 ? 10.098 4.116 -4.054 1.00 92.25 91 LEU A O 1
ATOM 671 N N . TRP A 1 92 ? 8.775 2.748 -2.859 1.00 90.81 92 TRP A N 1
ATOM 672 C CA . TRP A 1 92 ? 8.970 1.594 -3.738 1.00 90.81 92 TRP A CA 1
ATOM 673 C C . TRP A 1 92 ? 8.409 1.820 -5.150 1.00 90.81 92 TRP A C 1
ATOM 675 O O . TRP A 1 92 ? 9.047 1.447 -6.139 1.00 90.81 92 TRP A O 1
ATOM 685 N N . LEU A 1 93 ? 7.254 2.484 -5.259 1.00 89.19 93 LEU A N 1
ATOM 686 C CA . LEU A 1 93 ? 6.668 2.900 -6.533 1.00 89.19 93 LEU A CA 1
ATOM 687 C C . LEU A 1 93 ? 7.623 3.822 -7.294 1.00 89.19 93 LEU A C 1
ATOM 689 O O . LEU A 1 93 ? 7.887 3.600 -8.474 1.00 89.19 93 LEU A O 1
ATOM 693 N N . THR A 1 94 ? 8.177 4.820 -6.606 1.00 90.19 94 THR A N 1
ATOM 694 C CA . THR A 1 94 ? 9.106 5.794 -7.192 1.00 90.19 94 THR A CA 1
ATOM 695 C C . THR A 1 94 ? 10.350 5.096 -7.740 1.00 90.19 94 THR A C 1
ATOM 697 O O . THR A 1 94 ? 10.706 5.297 -8.901 1.00 90.19 94 THR A O 1
ATOM 700 N N . ILE A 1 95 ? 10.962 4.203 -6.954 1.00 91.62 95 ILE A N 1
ATOM 701 C CA . ILE A 1 95 ? 12.113 3.397 -7.393 1.00 91.62 95 ILE A CA 1
ATOM 702 C C . ILE A 1 95 ? 11.739 2.533 -8.605 1.00 91.62 95 ILE A C 1
ATOM 704 O O . ILE A 1 95 ? 12.479 2.496 -9.590 1.00 91.62 95 ILE A O 1
ATOM 708 N N . SER A 1 96 ? 10.577 1.876 -8.564 1.00 87.88 96 SER A N 1
ATOM 709 C CA . SER A 1 96 ? 10.110 1.007 -9.649 1.00 87.88 96 SER A CA 1
ATOM 710 C C . SER A 1 96 ? 9.887 1.775 -10.958 1.00 87.88 96 SER A C 1
ATOM 712 O O . SER A 1 96 ? 10.239 1.275 -12.027 1.00 87.88 96 SER A O 1
ATOM 714 N N . ILE A 1 97 ? 9.354 2.999 -10.890 1.00 88.19 97 ILE A N 1
ATOM 715 C CA . ILE A 1 97 ? 9.167 3.876 -12.056 1.00 88.19 97 ILE A CA 1
ATOM 716 C C . ILE A 1 97 ? 10.517 4.323 -12.620 1.00 88.19 97 ILE A C 1
ATOM 718 O O . ILE A 1 97 ? 10.720 4.238 -13.832 1.00 88.19 97 ILE A O 1
ATOM 722 N N . ILE A 1 98 ? 11.451 4.756 -11.767 1.00 88.44 98 ILE A N 1
ATOM 723 C CA . ILE A 1 98 ? 12.792 5.178 -12.202 1.00 88.44 98 ILE A CA 1
ATOM 724 C C . ILE A 1 98 ? 13.488 4.032 -12.944 1.00 88.44 98 ILE A C 1
ATOM 726 O O . ILE A 1 98 ? 13.981 4.226 -14.054 1.00 88.44 98 ILE A O 1
ATOM 730 N N . GLN A 1 99 ? 13.469 2.825 -12.376 1.00 87.00 99 GLN A N 1
ATOM 731 C CA . GLN A 1 99 ? 14.078 1.643 -12.990 1.00 87.00 99 GLN A CA 1
ATOM 732 C C . GLN A 1 99 ? 13.386 1.238 -14.298 1.00 87.00 99 GLN A C 1
ATOM 734 O O . GLN A 1 99 ? 14.052 0.862 -15.262 1.00 87.00 99 GLN A O 1
ATOM 739 N N . TYR A 1 100 ? 12.058 1.364 -14.376 1.00 85.00 100 TYR A N 1
ATOM 740 C CA . TYR A 1 100 ? 11.319 1.121 -15.614 1.00 85.00 100 TYR A CA 1
ATOM 741 C C . TYR A 1 100 ? 11.689 2.117 -16.725 1.00 85.00 100 TYR A C 1
ATOM 743 O O . TYR A 1 100 ? 11.860 1.714 -17.877 1.00 85.00 100 TYR A O 1
ATOM 751 N N . LEU A 1 101 ? 11.826 3.404 -16.391 1.00 83.56 101 LEU A N 1
ATOM 752 C CA . LEU A 1 101 ? 12.174 4.464 -17.344 1.00 83.56 101 LEU A CA 1
ATOM 753 C C . LEU A 1 101 ? 13.650 4.438 -17.758 1.00 83.56 101 LEU A C 1
ATOM 755 O O . LEU A 1 101 ? 13.964 4.820 -18.884 1.00 83.56 101 LEU A O 1
ATOM 759 N N . ALA A 1 102 ? 14.537 3.970 -16.877 1.00 84.50 102 ALA A N 1
ATOM 760 C CA . ALA A 1 102 ? 15.958 3.789 -17.166 1.00 84.50 102 ALA A CA 1
ATOM 761 C C . ALA A 1 102 ? 16.230 2.644 -18.159 1.00 84.50 102 ALA A C 1
ATOM 763 O O . ALA A 1 102 ? 17.307 2.593 -18.756 1.00 84.50 102 ALA A O 1
ATOM 764 N N . LEU A 1 103 ? 15.275 1.726 -18.367 1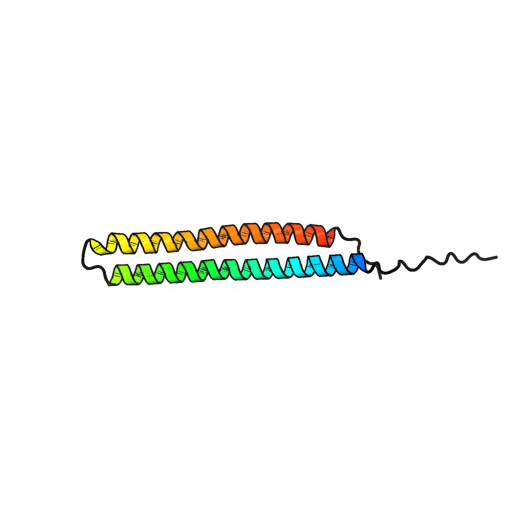.00 81.56 103 LEU A N 1
ATOM 765 C CA . LEU A 1 103 ? 15.428 0.661 -19.355 1.00 81.56 103 LEU A CA 1
ATOM 766 C C . LEU A 1 103 ? 15.376 1.225 -20.785 1.00 81.56 103 LEU A C 1
ATOM 768 O O . LEU A 1 103 ? 14.457 1.982 -21.120 1.00 81.56 103 LEU A O 1
ATOM 772 N N . PRO A 1 104 ? 16.314 0.824 -21.667 1.00 76.00 104 PRO A N 1
ATOM 773 C CA . PRO A 1 104 ? 16.355 1.311 -23.038 1.00 76.00 104 PRO A CA 1
ATOM 774 C C . PRO A 1 104 ? 15.040 0.992 -23.751 1.00 76.00 104 PRO A C 1
ATOM 776 O O . PRO A 1 104 ? 14.556 -0.141 -23.731 1.00 76.00 104 PRO A O 1
ATOM 779 N N . LYS A 1 105 ? 14.451 2.003 -24.396 1.00 65.62 105 LYS A N 1
ATOM 780 C CA . LYS A 1 105 ? 13.253 1.817 -25.216 1.00 65.62 105 LYS A CA 1
ATOM 781 C C . LYS A 1 105 ? 13.616 0.896 -26.385 1.00 65.62 105 LYS A C 1
ATOM 783 O O . LYS A 1 105 ? 14.551 1.177 -27.144 1.00 65.62 105 LYS A O 1
ATOM 788 N N . THR A 1 106 ? 12.888 -0.207 -26.516 1.00 56.88 106 THR A N 1
ATOM 789 C CA . THR A 1 106 ? 12.840 -0.998 -27.742 1.00 56.88 106 THR A CA 1
ATOM 790 C C . THR A 1 106 ? 12.162 -0.129 -28.796 1.00 56.88 106 THR A C 1
ATOM 792 O O . THR A 1 106 ? 10.945 0.007 -28.834 1.00 56.88 106 THR A O 1
ATOM 795 N N . THR A 1 107 ? 12.976 0.584 -29.572 1.00 47.88 107 THR A N 1
ATOM 796 C CA . THR A 1 107 ? 12.556 1.209 -30.827 1.00 47.88 107 THR A CA 1
ATOM 797 C C . THR A 1 107 ? 12.201 0.069 -31.771 1.00 47.88 107 THR A C 1
ATOM 799 O O . THR A 1 107 ? 13.105 -0.649 -32.205 1.00 47.88 107 THR A O 1
ATOM 802 N N . VAL A 1 108 ? 10.900 -0.148 -31.960 1.00 47.88 108 VAL A N 1
ATOM 803 C CA . VAL A 1 108 ? 10.354 -0.971 -33.045 1.00 47.88 108 VAL A CA 1
ATOM 804 C C . VAL A 1 108 ? 10.613 -0.256 -34.361 1.00 47.88 108 VAL A C 1
ATOM 806 O O . VAL A 1 108 ? 10.428 0.983 -34.374 1.00 47.88 108 VAL A O 1
#

Foldseek 3Di:
DDPPPPPPPPPPDVVLVVLLVVLVVQLVVLVVQLVVLVVQLVVQLVVLVVQLVVLVVPDDDDVSVVSNVVSVVSNPVSNVSSVVSNVVSVVSNVVSVVSNVPRDDPPD

pLDDT: mean 77.09, std 13.41, range [40.59, 92.25]

Sequence (108 aa):
MNASIITPARKADPELDRRRRFWLRSISCSCGGLLVSGLIGIFGTMKGVQDLHLAISNLSGQSGSAEVSAASATIRFYPMLATILCAIAALWLTISIIQYLALPKTTV

Secondary structure (DSSP, 8-state):
-------------HHHHHHHHHHHHHHHHHHHHHHHHHHHHHHHHHHHHHHHHHHHHT--STTHHHHHHHHHHHHHHHHHHHHHHHHHHHHHHHHHHHHHHHSPP---